Protein AF-A0A840WLU4-F1 (afdb_monomer_lite)

Radius of gyration: 13.92 Å; chains: 1; bounding box: 24×21×35 Å

Foldse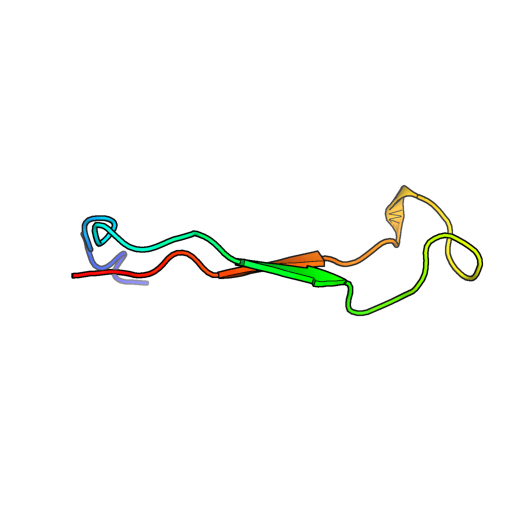ek 3Di:
DDPPPWDFDPDDKDKDFPDDCVPDPPVPTDIDIDGHTD

pLDDT: mean 90.43, std 13.16, range [43.62, 98.38]

InterPro domains:
  IPR011256 Regulatory factor, effector binding domain superfamily [G3DSA:3.20.80.10] (1-37)
  IPR011256 Regulatory factor, effector binding domain superfamily [SSF55136] (1-37)
  IPR029442 GyrI-like small molecule binding domain [PF06445] (1-37)

Sequence (38 aa):
MPQQDLEPADRPVMEFYLNSPRDVAPADLVTEIHIPLL

Organism: NCBI:txid2028108

Structure (mmCIF, N/CA/C/O backbone):
data_AF-A0A840WLU4-F1
#
_entry.id   AF-A0A840WLU4-F1
#
loop_
_atom_site.group_PDB
_atom_site.id
_atom_site.type_symbol
_atom_site.label_atom_id
_atom_site.label_alt_id
_atom_site.label_comp_id
_atom_site.label_asym_id
_atom_site.label_entity_id
_atom_site.label_seq_id
_atom_site.pdbx_PDB_ins_code
_atom_site.Cartn_x
_atom_site.Cartn_y
_atom_site.Cartn_z
_atom_site.occupancy
_atom_site.B_iso_or_equiv
_atom_site.auth_seq_id
_atom_site.auth_comp_id
_atom_site.auth_asym_id
_atom_site.auth_atom_id
_atom_site.pdbx_PDB_model_num
ATOM 1 N N . MET A 1 1 ? 9.759 15.574 15.635 1.00 43.62 1 MET A N 1
ATOM 2 C CA . MET A 1 1 ? 8.319 15.633 15.307 1.00 43.62 1 MET A CA 1
ATOM 3 C C . MET A 1 1 ? 7.581 14.897 16.410 1.00 43.62 1 MET A C 1
ATOM 5 O O . MET A 1 1 ? 8.115 13.878 16.834 1.00 43.62 1 MET A O 1
ATOM 9 N N . PRO A 1 2 ? 6.461 15.402 16.947 1.00 51.53 2 PRO A N 1
ATOM 10 C CA . PRO A 1 2 ? 5.722 14.672 17.968 1.00 51.53 2 PRO A CA 1
ATOM 11 C C . PRO A 1 2 ? 5.123 13.419 17.322 1.00 51.53 2 PRO A C 1
ATOM 13 O O . PRO A 1 2 ? 4.246 13.523 16.468 1.00 51.53 2 PRO A O 1
ATOM 16 N N . GLN A 1 3 ? 5.637 12.246 17.695 1.00 61.47 3 GLN A N 1
ATOM 17 C CA . GLN A 1 3 ? 4.960 10.979 17.452 1.00 61.47 3 GLN A CA 1
ATOM 18 C C . GLN A 1 3 ? 3.690 11.064 18.301 1.00 61.47 3 GLN A C 1
ATOM 20 O O . GLN A 1 3 ? 3.767 11.104 19.525 1.00 61.47 3 GLN A O 1
ATOM 25 N N . GLN A 1 4 ? 2.540 11.299 17.679 1.00 68.06 4 GLN A N 1
ATOM 26 C CA . GLN A 1 4 ? 1.286 11.168 18.406 1.00 68.06 4 GLN A CA 1
ATOM 27 C C . GLN A 1 4 ? 1.162 9.679 18.731 1.00 68.06 4 GLN A C 1
ATOM 29 O O . GLN A 1 4 ? 1.194 8.867 17.806 1.00 68.06 4 GLN A O 1
ATOM 34 N N . ASP A 1 5 ? 1.102 9.333 20.018 1.00 72.81 5 ASP A N 1
ATOM 35 C CA . ASP A 1 5 ? 0.884 7.963 20.494 1.00 72.81 5 ASP A CA 1
ATOM 36 C C . ASP A 1 5 ? -0.574 7.573 20.213 1.00 72.81 5 ASP A C 1
ATOM 38 O O . ASP A 1 5 ? -1.426 7.530 21.097 1.00 72.81 5 ASP A O 1
ATOM 42 N N . LEU A 1 6 ? -0.882 7.413 18.929 1.00 82.00 6 LEU A N 1
ATOM 43 C CA . LEU A 1 6 ? -2.188 7.021 18.441 1.00 82.00 6 LEU A CA 1
ATOM 44 C C . LEU A 1 6 ? -2.239 5.501 18.369 1.00 82.00 6 LEU A C 1
ATOM 46 O O . LEU A 1 6 ? -1.427 4.864 17.696 1.00 82.00 6 LEU A O 1
ATOM 50 N N . GLU A 1 7 ? -3.2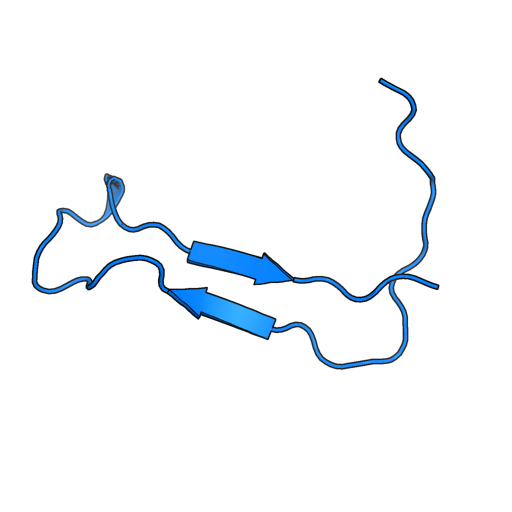18 4.937 19.059 1.00 89.00 7 GLU A N 1
ATOM 51 C CA . GLU A 1 7 ? -3.475 3.506 19.047 1.00 89.00 7 GLU A CA 1
ATOM 52 C C . GLU A 1 7 ? -4.201 3.110 17.750 1.00 89.00 7 GLU A C 1
ATOM 54 O O . GLU A 1 7 ? -5.080 3.849 17.284 1.00 89.00 7 GLU A O 1
ATOM 59 N N . PRO A 1 8 ? -3.878 1.951 17.152 1.00 89.75 8 PRO A N 1
ATOM 60 C CA . PRO A 1 8 ? -4.638 1.415 16.034 1.00 89.75 8 PRO A CA 1
ATOM 61 C C . PRO A 1 8 ? -6.117 1.253 16.392 1.00 89.75 8 PRO A C 1
ATOM 63 O O . PRO A 1 8 ? -6.474 0.667 17.415 1.00 89.75 8 PRO A O 1
ATOM 66 N N . ALA A 1 9 ? -6.992 1.750 15.525 1.00 91.88 9 ALA A N 1
ATOM 67 C CA . ALA A 1 9 ? -8.418 1.509 15.644 1.00 91.88 9 ALA A CA 1
ATOM 68 C C . ALA A 1 9 ? -8.761 0.079 15.214 1.00 91.88 9 ALA A C 1
ATOM 70 O O . ALA A 1 9 ? -8.106 -0.498 14.347 1.00 91.88 9 ALA A O 1
ATOM 71 N N . ASP A 1 10 ? -9.853 -0.459 15.759 1.00 94.38 10 ASP A N 1
ATOM 72 C CA . ASP A 1 10 ? -10.421 -1.753 15.360 1.00 94.38 10 ASP A CA 1
ATOM 73 C C . ASP A 1 10 ? -11.141 -1.643 14.003 1.00 94.38 10 ASP A C 1
ATOM 75 O O . ASP A 1 10 ? -12.368 -1.684 13.886 1.00 94.38 10 ASP A O 1
ATOM 79 N N . ARG A 1 11 ? -10.359 -1.363 12.958 1.00 93.88 11 ARG A N 1
ATOM 80 C CA . ARG A 1 11 ? -10.786 -1.288 11.561 1.00 93.88 11 ARG A CA 1
ATOM 81 C C . ARG A 1 11 ? -9.698 -1.894 10.670 1.00 93.88 11 ARG A C 1
ATOM 83 O O . ARG A 1 11 ? -8.527 -1.884 11.046 1.00 93.88 11 ARG A O 1
ATOM 90 N N . PRO A 1 12 ? -10.051 -2.397 9.476 1.00 95.44 12 PRO A N 1
ATOM 91 C CA . PRO A 1 12 ? -9.072 -2.990 8.575 1.00 95.44 12 PRO A CA 1
ATOM 92 C C . PRO A 1 12 ? -7.978 -2.003 8.155 1.00 95.44 12 PRO A C 1
ATOM 94 O O . PRO A 1 12 ? -8.257 -0.844 7.845 1.00 95.44 12 PRO A O 1
ATOM 97 N N . VAL A 1 13 ? -6.746 -2.501 8.082 1.00 95.56 13 VAL A N 1
ATOM 98 C CA . VAL A 1 13 ? -5.635 -1.836 7.392 1.00 95.56 13 VAL A CA 1
ATOM 99 C C . VAL A 1 13 ? -5.861 -1.951 5.886 1.00 95.56 13 VAL A C 1
ATOM 101 O O . VAL A 1 13 ? -6.328 -2.986 5.405 1.00 95.56 13 VAL A O 1
ATOM 104 N N . MET A 1 14 ? -5.529 -0.898 5.144 1.00 96.38 14 MET A N 1
ATOM 105 C CA . MET A 1 14 ? -5.619 -0.888 3.683 1.00 96.38 14 MET A CA 1
ATOM 106 C C . MET A 1 14 ? -4.242 -0.701 3.055 1.00 96.38 14 MET A C 1
ATOM 108 O O . MET A 1 14 ? -3.398 0.024 3.581 1.00 96.38 14 MET A O 1
ATOM 112 N N . GLU A 1 15 ? -4.044 -1.347 1.912 1.00 97.12 15 GLU A N 1
ATOM 113 C CA . GLU A 1 15 ? -2.832 -1.268 1.107 1.00 97.12 15 GLU A CA 1
ATOM 114 C C . GLU A 1 15 ? -3.186 -0.693 -0.270 1.00 97.12 15 GLU A C 1
ATOM 116 O O . GLU A 1 15 ? -4.095 -1.191 -0.939 1.00 97.12 15 GLU A O 1
ATOM 121 N N . PHE A 1 16 ? -2.472 0.350 -0.695 1.00 97.25 16 PHE A N 1
ATOM 122 C CA . PHE A 1 16 ? -2.643 0.971 -2.007 1.00 97.25 16 PHE A CA 1
ATOM 123 C C . PHE A 1 16 ? -1.345 0.889 -2.806 1.00 97.25 16 PHE A C 1
ATOM 125 O O . PHE A 1 16 ? -0.335 1.485 -2.441 1.00 97.25 16 PHE A O 1
ATOM 132 N N . TYR A 1 17 ? -1.383 0.181 -3.932 1.00 96.56 17 TYR A N 1
ATOM 133 C CA . TYR A 1 17 ? -0.267 0.121 -4.874 1.00 96.56 17 TYR A CA 1
ATOM 134 C C . TYR A 1 17 ? -0.255 1.387 -5.733 1.00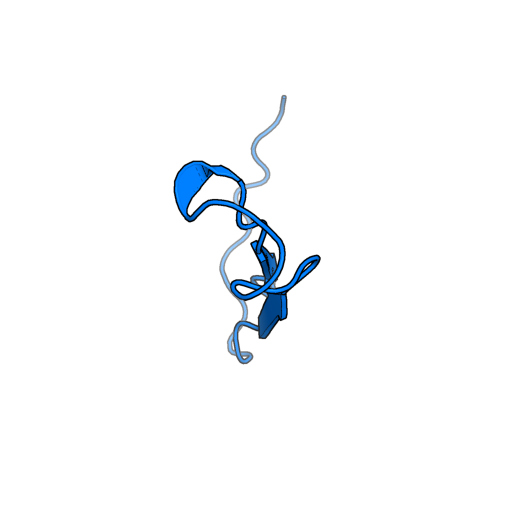 96.56 17 TYR A C 1
ATOM 136 O O . TYR A 1 17 ? -1.174 1.615 -6.521 1.00 96.56 17 TYR A O 1
ATOM 144 N N . LEU A 1 18 ? 0.775 2.222 -5.574 1.00 97.88 18 LEU A N 1
ATOM 145 C C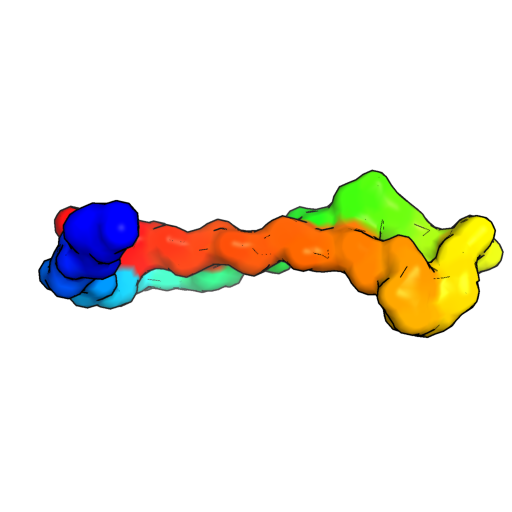A . LEU A 1 18 ? 0.890 3.498 -6.293 1.00 97.88 18 LEU A CA 1
ATOM 146 C C . LEU A 1 18 ? 1.497 3.331 -7.690 1.00 97.88 18 LEU A C 1
ATOM 148 O O . LEU A 1 18 ? 1.367 4.206 -8.545 1.00 97.88 18 LEU A O 1
ATOM 152 N N . ASN A 1 19 ? 2.154 2.202 -7.929 1.00 97.94 19 ASN A N 1
ATOM 153 C CA . ASN A 1 19 ? 2.658 1.792 -9.228 1.00 97.94 19 ASN A CA 1
ATOM 154 C C . ASN A 1 19 ? 2.460 0.281 -9.423 1.00 97.94 19 ASN A C 1
ATOM 156 O O . ASN A 1 19 ? 1.899 -0.414 -8.575 1.00 97.94 19 ASN A O 1
ATOM 160 N N . SER A 1 20 ? 2.856 -0.218 -10.592 1.00 97.38 20 SER A N 1
ATOM 161 C CA . SER A 1 20 ? 2.630 -1.605 -10.987 1.00 97.38 20 SER A CA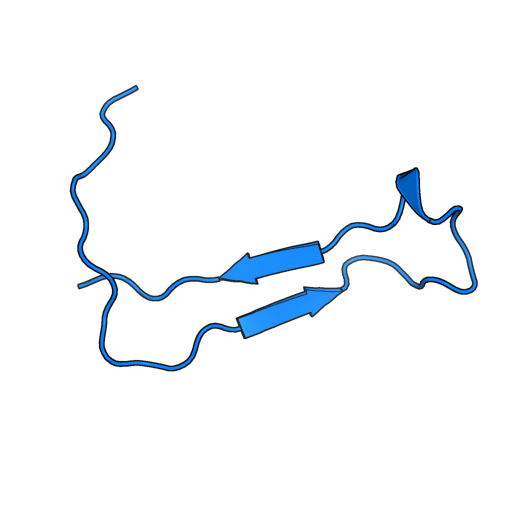 1
ATOM 162 C C . SER A 1 20 ? 3.949 -2.384 -11.013 1.00 97.38 20 SER A C 1
ATOM 164 O O . SER A 1 20 ? 4.924 -1.920 -11.608 1.00 97.38 20 SER A O 1
ATOM 166 N N . PRO A 1 21 ? 3.984 -3.610 -10.457 1.00 96.56 21 PRO A N 1
ATOM 167 C CA . PRO A 1 21 ? 5.185 -4.449 -10.433 1.00 96.56 21 PRO A CA 1
ATOM 168 C C . PRO A 1 21 ? 5.601 -4.945 -11.825 1.00 96.56 21 PRO A C 1
ATOM 170 O O . PRO A 1 21 ? 6.655 -5.556 -11.969 1.00 96.56 21 PRO A O 1
ATOM 173 N N . ARG A 1 22 ? 4.767 -4.733 -12.853 1.00 97.44 22 ARG A N 1
ATOM 174 C CA . ARG A 1 22 ? 5.120 -5.026 -14.249 1.00 97.44 22 ARG A CA 1
ATOM 175 C C . ARG A 1 22 ? 5.950 -3.913 -14.890 1.00 97.44 22 ARG A C 1
ATOM 177 O O . ARG A 1 22 ? 6.601 -4.178 -15.894 1.00 97.44 22 ARG A O 1
ATOM 184 N N . ASP A 1 23 ? 5.919 -2.710 -14.317 1.00 98.19 23 ASP A N 1
ATOM 185 C CA . ASP A 1 23 ? 6.462 -1.493 -14.930 1.00 98.19 23 ASP A CA 1
ATOM 186 C C . ASP A 1 23 ? 7.708 -0.957 -14.208 1.00 98.19 23 ASP A C 1
ATOM 188 O O . ASP A 1 23 ? 8.463 -0.177 -14.787 1.00 98.19 23 ASP A O 1
ATOM 192 N N . VAL A 1 24 ? 7.948 -1.375 -12.959 1.00 98.00 24 VAL A N 1
ATOM 193 C CA . VAL A 1 24 ? 9.083 -0.923 -12.137 1.00 98.00 24 VAL A CA 1
ATOM 194 C C . VAL A 1 24 ? 9.888 -2.097 -11.583 1.00 98.00 24 VAL A C 1
ATOM 196 O O . VAL A 1 24 ? 9.382 -3.215 -11.462 1.00 98.00 24 VAL A O 1
ATOM 199 N N . ALA A 1 25 ? 11.153 -1.858 -11.227 1.00 98.38 25 ALA A N 1
ATOM 200 C CA . ALA A 1 25 ? 11.942 -2.860 -10.519 1.00 98.38 25 ALA A CA 1
ATOM 201 C C . ALA A 1 25 ? 11.369 -3.095 -9.105 1.00 98.38 25 ALA A C 1
ATOM 203 O O . ALA A 1 25 ? 10.770 -2.186 -8.532 1.00 98.38 25 ALA A O 1
ATOM 204 N N . PRO A 1 26 ? 11.587 -4.269 -8.484 1.00 97.00 26 PRO A N 1
ATOM 205 C CA . PRO A 1 26 ? 11.025 -4.569 -7.163 1.00 97.00 26 PRO A CA 1
ATOM 206 C C . PRO A 1 26 ? 11.398 -3.566 -6.064 1.00 97.00 26 PRO A C 1
ATOM 208 O O . PRO A 1 26 ? 10.598 -3.319 -5.170 1.00 97.00 26 PRO A O 1
ATOM 211 N N . ALA A 1 27 ? 12.597 -2.980 -6.134 1.00 97.69 27 ALA A N 1
ATOM 212 C CA . ALA A 1 27 ? 13.052 -1.967 -5.181 1.00 97.69 27 ALA A CA 1
ATOM 213 C C . ALA A 1 27 ? 12.354 -0.604 -5.359 1.00 97.69 27 ALA A C 1
ATOM 215 O O . ALA A 1 27 ? 12.351 0.197 -4.429 1.00 97.69 27 ALA A O 1
ATOM 216 N N . ASP A 1 28 ? 11.759 -0.364 -6.530 1.00 98.25 28 ASP A N 1
ATOM 217 C CA . ASP A 1 28 ? 11.049 0.867 -6.883 1.00 98.25 28 ASP A CA 1
ATOM 218 C C . ASP A 1 28 ? 9.523 0.706 -6.772 1.00 98.25 28 ASP A C 1
ATOM 220 O O . ASP A 1 28 ? 8.771 1.636 -7.074 1.00 98.25 28 ASP A O 1
ATOM 224 N N . LEU A 1 29 ? 9.033 -0.476 -6.379 1.00 98.12 29 LEU A N 1
ATOM 225 C CA . LEU A 1 29 ? 7.610 -0.695 -6.146 1.00 98.12 29 LEU A CA 1
ATOM 226 C C . LEU A 1 29 ? 7.177 0.094 -4.907 1.00 98.12 29 LEU A C 1
ATOM 228 O O . LEU A 1 29 ? 7.747 -0.061 -3.828 1.00 98.12 29 LEU A O 1
ATOM 232 N N . VAL A 1 30 ? 6.163 0.942 -5.074 1.00 98.12 30 VAL A N 1
ATOM 233 C CA . VAL A 1 30 ? 5.680 1.833 -4.021 1.00 98.12 30 VAL A CA 1
ATOM 234 C C . VAL A 1 30 ? 4.276 1.432 -3.610 1.00 98.12 30 VAL A C 1
ATOM 236 O O . VAL A 1 30 ? 3.342 1.403 -4.415 1.00 98.12 30 VAL A O 1
ATOM 239 N N . THR A 1 31 ? 4.144 1.206 -2.311 1.00 97.38 31 THR A N 1
ATOM 240 C CA . THR A 1 31 ? 2.895 0.870 -1.651 1.00 97.38 31 THR A CA 1
ATOM 241 C C . THR A 1 31 ? 2.651 1.848 -0.512 1.00 97.38 31 THR A C 1
ATOM 243 O O . THR A 1 31 ? 3.538 2.094 0.306 1.00 97.38 31 THR A O 1
ATOM 246 N N . GLU A 1 32 ? 1.435 2.369 -0.427 1.00 97.75 32 GLU A N 1
ATOM 247 C CA . GLU A 1 32 ? 0.967 3.148 0.711 1.00 97.75 32 GLU A CA 1
ATOM 248 C C . GLU A 1 32 ? 0.177 2.254 1.675 1.00 97.75 32 GLU A C 1
ATOM 250 O O . GLU A 1 32 ? -0.749 1.550 1.268 1.00 97.75 32 GLU A O 1
ATOM 255 N N . ILE A 1 33 ? 0.547 2.278 2.958 1.00 95.38 33 ILE A N 1
ATOM 256 C CA . ILE A 1 33 ? -0.121 1.509 4.015 1.00 95.38 33 ILE A CA 1
ATOM 257 C C . ILE A 1 33 ? -0.928 2.470 4.882 1.00 95.38 33 ILE A C 1
ATOM 259 O O . ILE A 1 33 ? -0.375 3.381 5.497 1.00 95.38 33 ILE A O 1
ATOM 263 N N . HIS A 1 34 ? -2.240 2.255 4.950 1.00 95.38 34 HIS A N 1
ATOM 264 C CA . HIS A 1 34 ? -3.156 3.043 5.772 1.00 95.38 34 HIS A CA 1
ATOM 265 C C . HIS A 1 34 ? -3.541 2.259 7.018 1.00 95.38 34 HIS A C 1
ATOM 267 O O . HIS A 1 34 ? -4.288 1.281 6.941 1.00 95.38 34 HIS A O 1
ATOM 273 N N . ILE A 1 35 ? -3.052 2.721 8.170 1.00 93.56 35 ILE A N 1
ATOM 274 C CA . ILE A 1 35 ? -3.422 2.194 9.484 1.00 93.56 3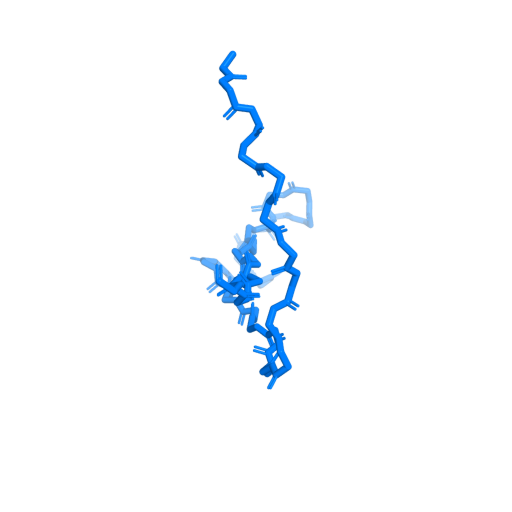5 ILE A CA 1
ATOM 275 C C . ILE A 1 35 ? -4.480 3.129 10.076 1.00 93.56 35 ILE A C 1
ATOM 277 O O . ILE A 1 35 ? -4.185 4.306 10.295 1.00 93.56 35 ILE A O 1
ATOM 281 N N . PRO A 1 36 ? -5.713 2.658 10.317 1.00 93.44 36 PRO A N 1
ATOM 282 C CA . PRO A 1 36 ? -6.718 3.465 10.988 1.00 93.44 36 PRO A CA 1
ATOM 283 C C . PRO A 1 36 ? -6.323 3.659 12.457 1.00 93.44 36 PRO A C 1
ATOM 285 O O . PRO A 1 36 ? -5.875 2.720 13.110 1.00 93.44 36 PRO A O 1
ATOM 288 N N . LEU A 1 37 ? -6.501 4.873 12.973 1.00 91.38 37 LEU A N 1
ATOM 289 C CA . LEU A 1 37 ? -6.106 5.273 14.327 1.00 91.38 37 LEU A CA 1
ATOM 290 C C . LEU A 1 37 ? -7.333 5.745 15.128 1.00 91.38 37 LEU A C 1
ATOM 292 O O . LEU A 1 37 ? -8.311 6.200 14.519 1.00 91.38 37 LEU A O 1
ATOM 296 N N . LEU A 1 38 ? -7.297 5.568 16.457 1.00 84.31 38 LEU A N 1
ATOM 297 C CA . LEU A 1 38 ? -8.347 5.979 17.408 1.00 84.31 38 LEU A CA 1
ATOM 298 C C . LEU A 1 38 ? -8.409 7.496 17.628 1.00 84.31 38 LEU A C 1
ATOM 300 O O . LEU A 1 38 ? -7.344 8.152 17.619 1.00 84.31 38 LEU A O 1
#

Secondary structure (DSSP, 8-state):
-----PPBPSS--EEEESS-TTTS-GGG--EEEE--B-